Protein AF-A0AAN6SCT5-F1 (afdb_monomer)

Structure (mmCIF, N/CA/C/O backbone):
data_AF-A0AAN6SCT5-F1
#
_entry.id   AF-A0AAN6SCT5-F1
#
loop_
_atom_site.group_PDB
_atom_site.id
_atom_site.type_symbol
_atom_site.label_atom_id
_atom_site.label_alt_id
_atom_site.label_comp_id
_atom_site.label_asym_id
_atom_site.label_entity_id
_atom_site.label_seq_id
_atom_site.pdbx_PDB_ins_code
_atom_site.Cartn_x
_atom_site.Cartn_y
_atom_site.Cartn_z
_atom_site.occupancy
_atom_site.B_iso_or_equiv
_atom_site.auth_seq_id
_atom_site.auth_comp_id
_atom_site.auth_asym_id
_atom_site.auth_atom_id
_atom_site.pdbx_PDB_model_num
ATOM 1 N N . ASN A 1 1 ? 8.447 -24.565 -2.425 1.0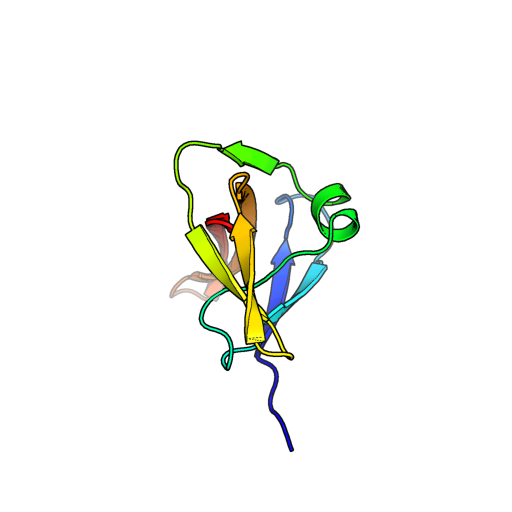0 42.66 1 ASN A N 1
ATOM 2 C CA . ASN A 1 1 ? 7.636 -23.978 -1.339 1.00 42.66 1 ASN A CA 1
ATOM 3 C C . ASN A 1 1 ? 8.090 -22.555 -1.106 1.00 42.66 1 ASN A C 1
ATOM 5 O O . ASN A 1 1 ? 9.222 -22.372 -0.685 1.00 42.66 1 ASN A O 1
ATOM 9 N N . PHE A 1 2 ? 7.264 -21.564 -1.441 1.00 48.22 2 PHE A N 1
ATOM 10 C CA . PHE A 1 2 ? 7.566 -20.156 -1.178 1.00 48.22 2 PHE A CA 1
ATOM 11 C C . PHE A 1 2 ? 6.531 -19.609 -0.201 1.00 48.22 2 PHE A C 1
ATOM 13 O O . PHE A 1 2 ? 5.332 -19.710 -0.448 1.00 48.22 2 PHE A O 1
ATOM 20 N N . THR A 1 3 ? 7.005 -19.057 0.909 1.00 56.31 3 THR A N 1
ATOM 21 C CA . THR A 1 3 ? 6.171 -18.405 1.916 1.00 56.31 3 THR A CA 1
ATOM 22 C C . THR A 1 3 ? 6.044 -16.937 1.522 1.00 56.31 3 THR A C 1
ATOM 24 O O . THR A 1 3 ? 6.992 -16.172 1.680 1.00 56.31 3 THR A O 1
ATOM 27 N N . TYR A 1 4 ? 4.912 -16.541 0.942 1.00 64.81 4 TYR A N 1
ATOM 28 C CA . TYR A 1 4 ? 4.613 -15.122 0.739 1.00 64.81 4 TYR A CA 1
ATOM 29 C C . TYR A 1 4 ? 4.283 -14.477 2.085 1.00 64.81 4 TYR A C 1
ATOM 31 O O . TYR A 1 4 ? 3.605 -15.087 2.914 1.00 64.81 4 TYR A O 1
ATOM 39 N N . PHE A 1 5 ? 4.738 -13.242 2.304 1.00 69.94 5 PHE A N 1
ATOM 40 C CA . PHE A 1 5 ? 4.326 -12.48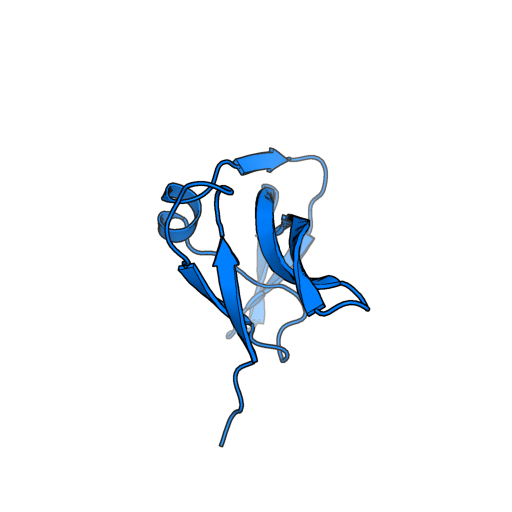4 3.479 1.00 69.94 5 PHE A CA 1
ATOM 41 C C . PHE A 1 5 ? 2.968 -11.835 3.194 1.00 69.94 5 PHE A C 1
ATOM 43 O O . PHE A 1 5 ? 2.863 -10.948 2.345 1.00 69.94 5 PHE A O 1
ATOM 50 N N . ARG A 1 6 ? 1.923 -12.334 3.858 1.00 75.38 6 ARG A N 1
ATOM 51 C CA . ARG A 1 6 ? 0.528 -11.906 3.694 1.00 75.38 6 ARG A CA 1
ATOM 52 C C . ARG A 1 6 ? 0.157 -10.922 4.799 1.00 75.38 6 ARG A C 1
ATOM 54 O O . ARG A 1 6 ? 0.381 -11.210 5.973 1.00 75.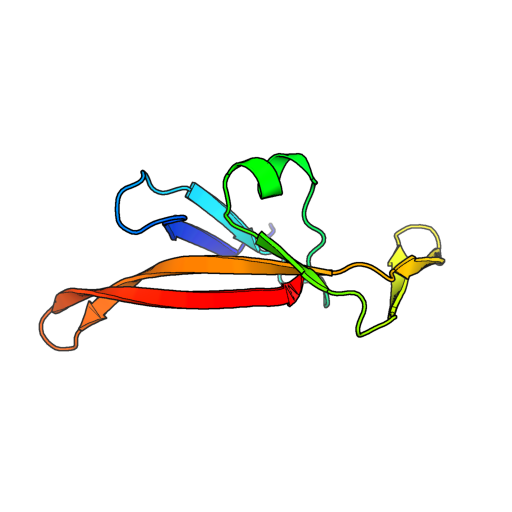38 6 ARG A O 1
ATOM 61 N N . ILE A 1 7 ? -0.432 -9.788 4.426 1.00 78.56 7 ILE A N 1
ATOM 62 C CA . ILE A 1 7 ? -0.855 -8.746 5.366 1.00 78.56 7 ILE A CA 1
ATOM 63 C C . ILE A 1 7 ? -2.266 -8.279 5.013 1.00 78.56 7 ILE A C 1
ATOM 65 O O . ILE A 1 7 ? -2.541 -7.975 3.855 1.00 78.56 7 ILE A O 1
ATOM 69 N N . ASN A 1 8 ? -3.130 -8.164 6.022 1.00 81.88 8 ASN A N 1
ATOM 70 C CA . ASN A 1 8 ? -4.405 -7.461 5.900 1.00 81.88 8 ASN A CA 1
ATOM 71 C C . ASN A 1 8 ? -4.218 -6.001 6.306 1.00 81.88 8 ASN A C 1
ATOM 73 O O . ASN A 1 8 ? -3.734 -5.706 7.403 1.00 81.88 8 ASN A O 1
ATOM 77 N N . ILE A 1 9 ? -4.582 -5.095 5.407 1.00 84.00 9 ILE A N 1
ATOM 78 C CA . ILE A 1 9 ? -4.455 -3.653 5.588 1.00 84.00 9 ILE A CA 1
ATOM 79 C C . ILE A 1 9 ? -5.815 -2.985 5.441 1.00 84.00 9 ILE A C 1
ATOM 81 O O . ILE A 1 9 ? -6.663 -3.430 4.678 1.00 84.00 9 ILE A O 1
ATOM 85 N N . LYS A 1 10 ? -6.000 -1.859 6.118 1.00 84.12 10 LYS A N 1
ATOM 86 C CA . LYS A 1 10 ? -7.122 -0.957 5.872 1.00 84.12 10 LYS A CA 1
ATOM 87 C C . LYS A 1 10 ? -6.664 0.195 4.999 1.00 84.12 10 LYS A C 1
ATOM 89 O O . LYS A 1 10 ? -5.685 0.864 5.323 1.00 84.12 10 LYS A O 1
ATOM 94 N N . VAL A 1 11 ? -7.376 0.458 3.908 1.00 79.69 11 VAL A N 1
ATOM 95 C CA . VAL A 1 11 ? -7.062 1.605 3.043 1.00 79.69 11 VAL A CA 1
ATOM 96 C C . VAL A 1 11 ? -7.477 2.916 3.710 1.00 79.69 11 VAL A C 1
ATOM 98 O O . VAL A 1 11 ? -6.715 3.877 3.764 1.00 79.69 11 VAL A O 1
ATOM 101 N N . THR A 1 12 ? -8.664 2.920 4.313 1.00 75.88 12 THR A N 1
ATOM 102 C CA . THR A 1 12 ? -9.107 3.968 5.230 1.00 75.88 12 THR A CA 1
ATOM 103 C C . THR A 1 12 ? -9.601 3.319 6.521 1.00 75.88 12 THR A C 1
ATOM 105 O O . THR A 1 12 ? -9.986 2.148 6.505 1.00 75.88 12 THR A O 1
ATOM 108 N N . PRO A 1 13 ? -9.666 4.050 7.647 1.00 74.94 13 PRO A N 1
ATOM 109 C CA . PRO A 1 13 ? -10.150 3.486 8.907 1.00 74.94 13 PRO A CA 1
ATOM 110 C C . PRO A 1 13 ? -11.600 2.972 8.865 1.00 74.94 13 PRO A C 1
ATOM 112 O O . PRO A 1 13 ? -12.012 2.272 9.783 1.00 74.94 13 PRO A O 1
ATOM 115 N N . LYS A 1 14 ? -12.375 3.347 7.836 1.00 74.88 14 LYS A N 1
ATOM 116 C CA . LYS A 1 14 ? -13.815 3.073 7.715 1.00 74.88 14 LYS A CA 1
ATOM 117 C C . LYS A 1 14 ? -14.164 2.004 6.677 1.00 74.88 14 LYS A C 1
ATOM 119 O O . LYS A 1 14 ? -15.316 1.594 6.633 1.00 74.88 14 LYS A O 1
ATOM 124 N N . LEU A 1 15 ? -13.214 1.602 5.834 1.00 76.19 15 LEU A N 1
ATOM 125 C CA . LEU A 1 15 ? -13.435 0.606 4.784 1.00 76.19 15 LEU A CA 1
ATOM 126 C C . LEU A 1 15 ? -13.008 -0.794 5.237 1.00 76.19 15 LEU A C 1
ATOM 128 O O . LEU A 1 15 ? -12.306 -0.959 6.246 1.00 76.19 15 LEU A O 1
ATOM 132 N N . ASP A 1 16 ? -13.450 -1.787 4.468 1.00 77.75 16 ASP A N 1
ATOM 133 C CA . ASP A 1 16 ? -13.083 -3.188 4.642 1.00 77.75 16 ASP A CA 1
ATOM 134 C C . ASP A 1 16 ? -11.580 -3.418 4.459 1.00 77.75 16 ASP A C 1
ATOM 136 O O . ASP A 1 16 ? -10.847 -2.602 3.885 1.00 77.75 16 ASP A O 1
ATOM 140 N N . ASP A 1 17 ? -11.121 -4.541 5.003 1.00 81.88 17 ASP A N 1
ATOM 141 C CA . ASP A 1 17 ? -9.727 -4.949 4.916 1.00 81.88 17 ASP A CA 1
ATOM 142 C C . ASP A 1 17 ? -9.404 -5.405 3.489 1.00 81.88 17 ASP A C 1
ATOM 144 O O . ASP A 1 17 ? -10.167 -6.129 2.848 1.00 81.88 17 ASP A O 1
ATOM 148 N N . VAL A 1 18 ? -8.238 -4.996 3.002 1.00 80.00 18 VAL A N 1
ATOM 149 C CA . VAL A 1 18 ? -7.660 -5.432 1.736 1.00 80.00 18 VAL A CA 1
ATOM 150 C C . VAL A 1 18 ? -6.449 -6.292 2.042 1.00 80.00 18 VAL A C 1
ATOM 152 O O . VAL A 1 18 ? -5.611 -5.955 2.880 1.00 80.00 18 VAL A O 1
ATOM 155 N N . GLU A 1 19 ? -6.338 -7.401 1.332 1.00 79.38 19 GLU A N 1
ATOM 156 C CA . GLU A 1 19 ? -5.211 -8.304 1.466 1.00 79.38 19 GLU A CA 1
ATOM 157 C C . GLU A 1 19 ? -4.095 -7.940 0.487 1.00 79.38 19 GLU A C 1
ATOM 159 O O . GLU A 1 19 ? -4.326 -7.752 -0.710 1.00 79.38 19 GLU A O 1
ATOM 164 N N . ILE A 1 20 ? -2.868 -7.870 1.000 1.00 76.94 20 ILE A N 1
ATOM 165 C CA . ILE A 1 20 ? -1.668 -7.650 0.197 1.00 76.94 20 ILE A CA 1
ATOM 166 C C . ILE A 1 20 ? -0.654 -8.768 0.420 1.00 76.94 20 ILE A C 1
ATOM 168 O O . ILE A 1 20 ? -0.505 -9.309 1.519 1.00 76.94 20 ILE A O 1
ATOM 172 N N . TYR A 1 21 ? 0.082 -9.074 -0.644 1.00 75.44 21 TYR A N 1
ATOM 173 C CA . TYR A 1 21 ? 1.163 -10.048 -0.646 1.00 75.44 21 TYR A CA 1
ATOM 174 C C . TYR A 1 21 ? 2.472 -9.322 -0.938 1.00 75.44 21 TYR A C 1
ATOM 176 O O . TYR A 1 21 ? 2.606 -8.667 -1.973 1.00 75.44 21 TYR A O 1
ATOM 184 N N . ILE A 1 22 ? 3.439 -9.437 -0.031 1.00 74.25 22 ILE A N 1
ATOM 185 C CA . ILE A 1 22 ? 4.773 -8.859 -0.198 1.00 74.25 22 ILE A CA 1
ATOM 186 C C . ILE A 1 22 ? 5.738 -9.978 -0.593 1.00 74.25 22 ILE A C 1
ATOM 188 O O . ILE A 1 22 ? 5.948 -10.930 0.165 1.00 74.25 22 ILE A O 1
ATOM 192 N N . ASP A 1 23 ? 6.335 -9.863 -1.783 1.00 73.88 23 ASP A N 1
ATOM 193 C CA . ASP A 1 23 ? 7.458 -10.716 -2.178 1.00 73.88 23 ASP A CA 1
ATOM 194 C C . ASP A 1 23 ? 8.747 -10.150 -1.572 1.00 73.88 23 ASP A C 1
ATOM 196 O O . ASP A 1 23 ? 9.244 -9.103 -1.981 1.00 73.88 23 ASP A O 1
ATOM 200 N N . LEU A 1 24 ? 9.296 -10.846 -0.579 1.00 73.62 24 LEU A N 1
ATOM 201 C CA . LEU A 1 24 ? 10.519 -10.430 0.112 1.00 73.62 24 LEU A CA 1
ATOM 202 C C . LEU A 1 24 ? 11.796 -10.672 -0.711 1.00 73.62 24 LEU A C 1
ATOM 204 O O . LEU A 1 24 ? 12.879 -10.270 -0.292 1.00 73.62 24 LEU A O 1
ATOM 208 N N . ARG A 1 25 ? 11.707 -11.328 -1.877 1.00 71.75 25 ARG A N 1
ATOM 209 C CA . ARG A 1 25 ? 12.868 -11.595 -2.746 1.00 71.75 25 ARG A CA 1
ATOM 210 C C . ARG A 1 25 ? 13.196 -10.426 -3.669 1.00 71.75 25 ARG A C 1
ATOM 212 O O . ARG A 1 25 ? 14.228 -10.456 -4.338 1.00 71.75 25 ARG A O 1
ATOM 219 N N . VAL A 1 26 ? 12.331 -9.414 -3.732 1.00 69.62 26 VAL A N 1
ATOM 220 C CA . VAL A 1 26 ? 12.553 -8.223 -4.552 1.00 69.62 26 VAL A CA 1
ATOM 221 C C . VAL A 1 26 ? 12.951 -7.038 -3.682 1.00 69.62 26 VAL A C 1
ATOM 223 O O . VAL A 1 26 ? 12.350 -6.758 -2.654 1.00 69.62 26 VAL A O 1
ATOM 226 N N . VAL A 1 27 ? 13.966 -6.295 -4.128 1.00 69.25 27 VAL A N 1
ATOM 227 C CA . VAL A 1 27 ? 14.409 -5.059 -3.455 1.00 69.25 27 VAL A CA 1
ATOM 228 C C . VAL A 1 27 ? 13.355 -3.950 -3.576 1.00 69.25 27 VAL A C 1
ATOM 230 O O . VAL A 1 27 ? 13.350 -3.007 -2.791 1.00 69.25 27 VAL A O 1
ATOM 233 N N . LYS A 1 28 ? 12.487 -4.025 -4.594 1.00 68.00 28 LYS A N 1
ATOM 234 C CA . LYS A 1 28 ? 11.446 -3.034 -4.877 1.00 68.00 28 LYS A CA 1
ATOM 235 C C . LYS A 1 28 ? 10.166 -3.737 -5.313 1.00 68.00 28 LYS A C 1
ATOM 237 O O . LYS A 1 28 ? 10.209 -4.570 -6.219 1.00 68.00 28 LYS A O 1
ATOM 242 N N . THR A 1 29 ? 9.049 -3.367 -4.701 1.00 71.31 29 THR A N 1
ATOM 243 C CA . THR A 1 29 ? 7.714 -3.828 -5.092 1.00 71.31 29 THR A CA 1
ATOM 244 C C . THR A 1 29 ? 7.218 -2.994 -6.267 1.00 71.31 29 THR A C 1
ATOM 246 O O . THR A 1 29 ? 7.340 -1.774 -6.249 1.00 71.31 29 THR A O 1
ATOM 249 N N . ILE A 1 30 ? 6.664 -3.642 -7.292 1.00 68.44 30 ILE A N 1
ATOM 250 C CA . ILE A 1 30 ? 5.976 -2.962 -8.393 1.00 68.44 30 ILE A CA 1
ATOM 251 C C . ILE A 1 30 ? 4.483 -3.167 -8.191 1.00 68.44 30 ILE A C 1
ATOM 253 O O . ILE A 1 30 ? 4.010 -4.301 -8.135 1.00 68.44 30 ILE A O 1
ATOM 257 N N . ILE A 1 31 ? 3.748 -2.066 -8.103 1.00 70.44 31 ILE A N 1
ATOM 258 C CA . ILE A 1 31 ? 2.304 -2.080 -7.906 1.00 70.44 31 ILE A CA 1
ATOM 259 C C . ILE A 1 31 ? 1.600 -1.842 -9.244 1.00 70.44 31 ILE A C 1
ATOM 261 O O . ILE A 1 31 ? 1.908 -0.902 -9.979 1.00 70.44 31 ILE A O 1
ATOM 265 N N . GLY A 1 32 ? 0.638 -2.704 -9.574 1.00 67.44 32 GLY A N 1
ATOM 266 C CA . GLY A 1 32 ? -0.206 -2.521 -10.752 1.00 67.44 32 GLY A CA 1
ATOM 267 C C . GLY A 1 32 ? -1.126 -1.309 -10.598 1.00 67.44 32 GLY A C 1
ATOM 268 O O . GLY A 1 32 ? -1.674 -1.074 -9.528 1.00 67.44 32 GLY A O 1
ATOM 269 N N . ARG A 1 33 ? -1.369 -0.558 -11.677 1.00 69.50 33 ARG A N 1
ATOM 270 C CA . ARG A 1 33 ? -2.262 0.619 -11.639 1.00 69.50 33 ARG A CA 1
ATOM 271 C C . ARG A 1 33 ? -3.668 0.341 -11.082 1.00 69.50 33 ARG A C 1
ATOM 273 O O . ARG A 1 33 ? -4.134 1.180 -10.324 1.00 69.50 33 ARG A O 1
ATOM 280 N N . PRO A 1 34 ? -4.329 -0.801 -11.369 1.00 75.25 34 PRO A N 1
ATOM 281 C CA . PRO A 1 34 ? -5.634 -1.101 -10.774 1.00 75.25 34 PRO A CA 1
ATOM 282 C C . PRO A 1 34 ? -5.605 -1.162 -9.246 1.00 75.25 34 PRO A C 1
ATOM 284 O O . PRO A 1 34 ? -6.575 -0.781 -8.602 1.00 75.25 34 PRO A O 1
ATOM 287 N N . PHE A 1 35 ? -4.479 -1.582 -8.662 1.00 74.19 35 PHE A N 1
ATOM 288 C CA . PHE A 1 35 ? -4.302 -1.600 -7.215 1.00 74.19 35 PHE A CA 1
ATOM 289 C C . PHE A 1 35 ? -4.274 -0.188 -6.629 1.00 74.19 35 PHE A C 1
ATOM 291 O O . PHE A 1 35 ? -4.626 -0.016 -5.479 1.00 74.19 35 PHE A O 1
ATOM 298 N N . LEU A 1 36 ? -3.912 0.840 -7.397 1.00 72.50 36 LEU A N 1
ATOM 299 C CA . LEU A 1 36 ? -3.940 2.221 -6.912 1.00 72.50 36 LEU A CA 1
ATOM 300 C C . LEU A 1 36 ? -5.359 2.780 -6.810 1.00 72.50 36 LEU A C 1
ATOM 302 O O . LEU A 1 36 ? -5.585 3.687 -6.022 1.00 72.50 36 LEU A O 1
ATOM 306 N N . ASN A 1 37 ? -6.320 2.228 -7.555 1.00 79.00 37 ASN A N 1
ATOM 307 C CA . ASN A 1 37 ? -7.692 2.743 -7.586 1.00 79.00 37 ASN A CA 1
ATOM 308 C C . ASN A 1 37 ? -8.422 2.599 -6.245 1.00 79.00 37 ASN A C 1
ATOM 310 O O . ASN A 1 37 ? -9.434 3.261 -6.037 1.00 79.00 37 ASN A O 1
ATOM 314 N N . ILE A 1 38 ? -7.934 1.730 -5.357 1.00 78.00 38 ILE A N 1
ATOM 315 C CA . ILE A 1 38 ? -8.529 1.531 -4.034 1.00 78.00 38 ILE A CA 1
ATOM 316 C C . ILE A 1 38 ? -7.864 2.390 -2.953 1.00 78.00 38 ILE A C 1
ATOM 318 O O . ILE A 1 38 ? -8.416 2.453 -1.863 1.00 78.00 38 ILE A O 1
ATOM 322 N N . PHE A 1 39 ? -6.734 3.060 -3.234 1.00 76.00 39 PHE A N 1
ATOM 323 C CA . PHE A 1 39 ? -6.025 3.933 -2.287 1.00 76.00 39 PHE A CA 1
ATOM 324 C C . PHE A 1 39 ? -6.120 5.401 -2.684 1.00 76.00 39 PHE A C 1
ATOM 326 O O . PHE A 1 39 ? -6.062 5.753 -3.858 1.00 76.00 39 PHE A O 1
ATOM 333 N N . GLU A 1 40 ? -6.142 6.281 -1.687 1.00 78.94 40 GLU A N 1
ATOM 334 C CA . GLU A 1 40 ? -5.703 7.654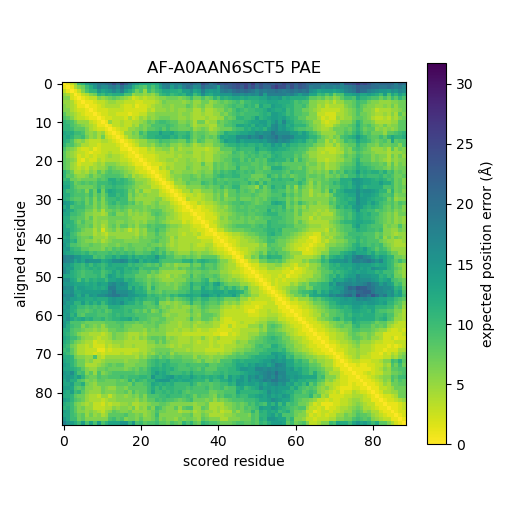 -1.912 1.00 78.94 40 GLU A CA 1
ATOM 335 C C . GLU A 1 40 ? -4.182 7.657 -2.086 1.00 78.94 40 GLU A C 1
ATOM 33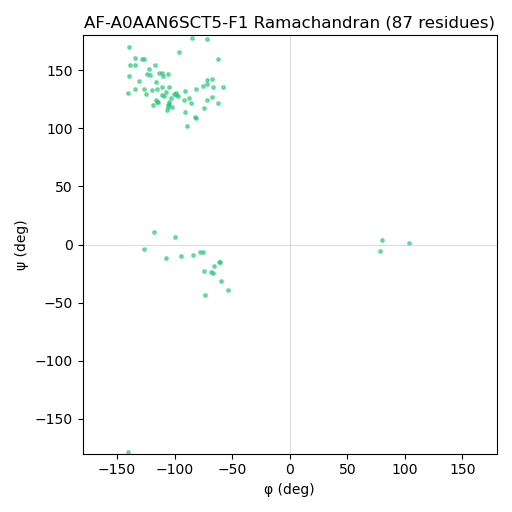7 O O . GLU A 1 40 ? -3.432 7.174 -1.227 1.00 78.94 40 GLU A O 1
ATOM 342 N N . TYR A 1 41 ? -3.722 8.195 -3.212 1.00 83.19 41 TYR A N 1
ATOM 343 C CA . TYR A 1 41 ? -2.307 8.241 -3.540 1.00 83.19 41 TYR A CA 1
ATOM 344 C C . TYR A 1 41 ? -1.913 9.573 -4.168 1.00 83.19 41 TYR A C 1
ATOM 346 O O . TYR A 1 41 ? -2.711 10.257 -4.808 1.00 83.19 41 TYR A O 1
ATOM 354 N N . THR A 1 42 ? -0.642 9.926 -4.018 1.00 82.38 42 THR A N 1
ATOM 355 C CA . THR A 1 42 ? -0.010 11.025 -4.744 1.00 82.38 42 THR A CA 1
ATOM 356 C C . THR A 1 42 ? 1.115 10.491 -5.617 1.00 82.38 42 THR A C 1
ATOM 358 O O . THR A 1 42 ? 1.683 9.429 -5.355 1.00 82.38 42 THR A O 1
ATOM 361 N N . ILE A 1 43 ? 1.421 11.216 -6.691 1.00 83.06 43 ILE A N 1
ATOM 362 C CA . ILE A 1 43 ? 2.550 10.899 -7.564 1.00 83.06 43 ILE A CA 1
ATOM 363 C C . ILE A 1 43 ? 3.677 11.875 -7.245 1.00 83.06 43 ILE A C 1
ATOM 365 O O . ILE A 1 43 ? 3.472 13.085 -7.309 1.00 83.06 43 ILE A O 1
ATOM 369 N N . SER A 1 44 ? 4.861 11.349 -6.940 1.00 80.00 44 SER A N 1
ATOM 370 C CA . SER A 1 44 ? 6.100 12.126 -6.867 1.00 80.00 44 SER A CA 1
ATOM 371 C C . SER A 1 44 ? 6.980 11.826 -8.079 1.00 80.00 44 SER A C 1
ATOM 373 O O . SER A 1 44 ? 6.996 10.711 -8.613 1.00 80.00 44 SER A O 1
ATOM 375 N N . THR A 1 45 ? 7.707 12.848 -8.522 1.00 80.94 45 THR A N 1
ATOM 376 C CA . THR A 1 45 ? 8.703 12.779 -9.600 1.00 80.94 45 THR A CA 1
ATOM 377 C C . THR A 1 45 ? 10.107 13.125 -9.109 1.00 80.94 45 THR A C 1
ATOM 379 O O . THR A 1 45 ? 11.015 13.310 -9.915 1.00 80.94 45 THR A O 1
ATOM 382 N N . ASP A 1 46 ? 10.294 13.209 -7.791 1.00 79.88 46 ASP A N 1
ATOM 383 C CA . ASP A 1 46 ? 11.482 13.820 -7.181 1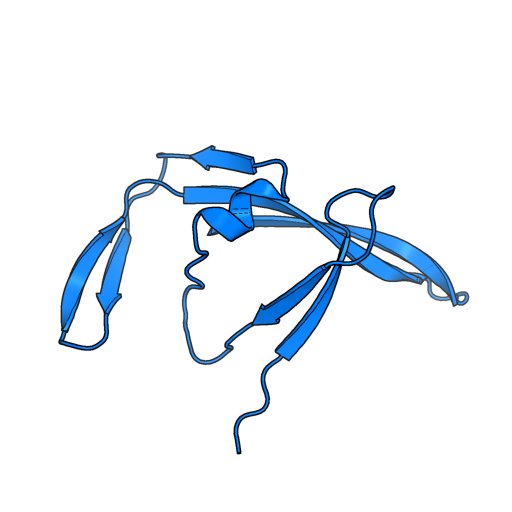.00 79.88 46 ASP A CA 1
ATOM 384 C C . ASP A 1 46 ? 12.708 12.893 -7.213 1.00 79.88 46 ASP A C 1
ATOM 386 O O . ASP A 1 46 ? 13.816 13.283 -6.855 1.00 79.88 46 ASP A O 1
ATOM 390 N N . PHE A 1 47 ? 12.527 11.646 -7.649 1.00 73.94 47 PHE A N 1
ATOM 391 C CA . PHE A 1 47 ? 13.574 10.638 -7.716 1.00 73.94 47 PHE A CA 1
ATOM 392 C C . PHE A 1 47 ? 13.455 9.821 -9.004 1.00 73.94 47 PHE A C 1
ATOM 394 O O . PHE A 1 47 ? 12.376 9.553 -9.526 1.00 73.94 47 PHE A O 1
ATOM 401 N N . THR A 1 48 ? 14.598 9.423 -9.557 1.00 80.69 48 THR A N 1
ATOM 402 C CA . THR A 1 48 ? 14.686 8.595 -10.765 1.00 80.69 48 THR A CA 1
ATOM 403 C C . THR A 1 48 ? 15.521 7.367 -10.453 1.00 80.69 48 THR A C 1
ATOM 405 O O . THR A 1 48 ? 16.644 7.493 -9.970 1.00 80.69 48 THR A O 1
ATOM 408 N N . ILE A 1 49 ? 15.015 6.178 -10.782 1.00 80.25 49 ILE A N 1
ATOM 409 C CA . ILE A 1 49 ? 15.772 4.926 -10.646 1.00 80.25 49 ILE A CA 1
ATOM 410 C C . ILE A 1 49 ? 15.800 4.145 -11.951 1.00 80.25 49 ILE A C 1
ATOM 412 O O . ILE A 1 49 ? 14.951 4.305 -12.828 1.00 80.25 49 ILE A O 1
ATOM 416 N N . ARG A 1 50 ? 16.772 3.243 -12.054 1.00 83.06 50 ARG A N 1
ATOM 417 C CA . ARG A 1 50 ? 16.800 2.200 -13.076 1.00 83.06 50 ARG A CA 1
ATOM 418 C C . ARG A 1 50 ? 16.539 0.858 -12.403 1.00 83.06 50 ARG A C 1
ATOM 420 O O . ARG A 1 50 ? 17.206 0.527 -11.424 1.00 83.06 50 ARG A O 1
ATOM 427 N N . ILE A 1 51 ? 15.576 0.100 -12.915 1.00 80.69 51 ILE A N 1
ATOM 428 C CA . ILE A 1 51 ? 15.313 -1.281 -12.495 1.00 80.69 51 ILE A CA 1
ATOM 429 C C . ILE A 1 51 ? 15.702 -2.240 -13.614 1.00 80.69 51 ILE A C 1
ATOM 431 O O . ILE A 1 51 ? 15.549 -1.918 -14.791 1.00 80.69 51 ILE A O 1
ATOM 435 N N . LYS A 1 52 ? 16.215 -3.415 -13.250 1.00 80.62 52 LYS A N 1
ATOM 436 C CA . LYS A 1 52 ? 16.531 -4.490 -14.192 1.00 80.62 52 LYS A CA 1
ATOM 437 C C . LYS A 1 52 ? 15.486 -5.586 -14.027 1.00 80.62 52 LYS A C 1
ATOM 439 O O . LYS A 1 52 ? 15.370 -6.156 -12.946 1.00 80.62 52 LYS A O 1
ATOM 444 N N . GLY A 1 53 ? 14.704 -5.827 -15.074 1.00 73.25 53 GLY A N 1
ATOM 445 C CA . GLY A 1 53 ? 13.680 -6.871 -15.075 1.00 73.25 53 GLY A CA 1
ATOM 446 C C . GLY A 1 53 ? 14.233 -8.249 -15.441 1.00 73.25 53 GLY A C 1
ATOM 447 O O . GLY A 1 53 ? 15.407 -8.404 -15.801 1.00 73.25 53 GLY A O 1
ATOM 448 N N . VAL A 1 54 ? 13.348 -9.247 -15.412 1.00 61.62 54 VAL A N 1
ATOM 449 C CA . VAL A 1 54 ? 13.605 -10.574 -15.986 1.00 61.62 54 VAL A CA 1
ATOM 450 C C . VAL A 1 54 ? 13.828 -10.399 -17.495 1.00 61.62 54 VAL A C 1
ATOM 452 O O . VAL A 1 54 ? 12.998 -9.807 -18.180 1.00 61.62 54 VAL A O 1
ATOM 455 N N . GLY A 1 55 ? 14.992 -10.817 -17.999 1.00 76.50 55 GLY A N 1
ATOM 456 C CA . GLY A 1 55 ? 15.441 -10.546 -19.377 1.00 76.50 55 GLY A CA 1
ATOM 457 C C . GLY A 1 55 ? 16.502 -9.443 -19.507 1.00 76.50 55 GLY A C 1
ATOM 458 O O . GLY A 1 55 ? 16.936 -9.121 -20.608 1.00 76.50 55 GLY A O 1
ATOM 459 N N . GLY A 1 56 ? 16.947 -8.853 -18.394 1.00 81.00 56 GLY A N 1
ATOM 460 C CA . GLY A 1 56 ? 18.169 -8.050 -18.331 1.00 81.00 56 GLY A CA 1
ATOM 461 C C . GLY A 1 56 ? 18.079 -6.618 -18.866 1.00 81.00 56 GLY A C 1
ATOM 462 O O . GLY A 1 56 ? 19.025 -5.851 -18.678 1.00 81.00 56 GLY A O 1
ATOM 463 N N . LYS A 1 57 ? 16.947 -6.227 -19.458 1.00 85.31 57 LYS A N 1
ATOM 464 C CA . LYS A 1 57 ? 16.689 -4.846 -19.879 1.00 85.31 57 LYS A CA 1
ATOM 465 C C . LYS A 1 57 ? 16.568 -3.919 -18.667 1.00 85.31 57 LYS A C 1
ATOM 467 O O . LYS A 1 57 ? 15.899 -4.243 -17.682 1.00 85.31 57 LYS A O 1
ATOM 472 N N . LEU A 1 58 ? 17.213 -2.757 -18.766 1.00 84.81 58 LEU A N 1
ATOM 473 C CA . LEU A 1 58 ? 17.100 -1.671 -17.796 1.00 84.81 58 LEU A CA 1
ATOM 474 C C . LEU A 1 58 ? 15.921 -0.771 -18.168 1.00 84.81 58 LEU A C 1
ATOM 476 O O . LEU A 1 58 ? 15.858 -0.251 -19.278 1.00 84.81 58 LEU A O 1
ATOM 480 N N . ILE A 1 59 ? 15.014 -0.558 -17.221 1.00 84.25 59 ILE A N 1
ATOM 481 C CA . ILE A 1 59 ? 13.872 0.347 -17.353 1.00 84.25 59 ILE A CA 1
ATOM 482 C C . ILE A 1 59 ? 14.106 1.536 -16.425 1.00 84.25 59 ILE A C 1
ATOM 484 O O . ILE A 1 59 ? 14.399 1.361 -15.241 1.00 84.25 59 ILE A O 1
ATOM 488 N N . LYS A 1 60 ? 13.990 2.752 -16.965 1.00 84.25 60 LYS A N 1
ATOM 489 C CA . LYS A 1 60 ? 14.048 3.996 -16.189 1.00 84.25 60 LYS A CA 1
ATOM 490 C C . LYS A 1 60 ? 12.654 4.309 -15.644 1.00 84.25 60 LYS A C 1
ATOM 492 O O . LYS A 1 60 ? 11.721 4.471 -16.425 1.00 84.25 60 LYS A O 1
ATOM 497 N N . LEU A 1 61 ? 12.532 4.422 -14.326 1.00 82.31 61 LEU A N 1
ATOM 498 C CA . LEU A 1 61 ? 11.311 4.840 -13.641 1.00 82.31 61 LEU A CA 1
ATOM 499 C C . LEU A 1 61 ? 11.490 6.259 -13.098 1.00 82.31 61 LEU A C 1
ATOM 501 O O . LEU A 1 61 ? 12.503 6.565 -12.467 1.00 82.31 61 LEU A O 1
ATOM 505 N N . THR A 1 62 ? 10.511 7.118 -13.375 1.00 82.06 62 THR A N 1
ATOM 506 C CA . THR A 1 62 ? 10.526 8.555 -13.040 1.00 82.06 62 THR A CA 1
ATOM 507 C C . THR A 1 62 ? 9.292 9.007 -12.264 1.00 82.06 62 THR A C 1
ATOM 509 O O . THR A 1 62 ? 9.193 10.174 -11.901 1.00 82.06 62 THR A O 1
ATOM 512 N N . LYS A 1 63 ? 8.329 8.108 -12.050 1.00 79.88 63 LYS A N 1
ATOM 513 C CA . LYS A 1 63 ? 7.091 8.376 -11.323 1.00 79.88 63 LYS A CA 1
ATOM 514 C C . LYS A 1 63 ? 6.945 7.344 -10.228 1.00 79.88 63 LYS A C 1
ATOM 516 O O . LYS A 1 63 ? 7.105 6.154 -10.498 1.00 79.88 63 LYS A O 1
ATOM 521 N N . TRP A 1 64 ? 6.599 7.829 -9.050 1.00 79.25 64 TRP A N 1
ATOM 522 C CA . TRP A 1 64 ? 6.512 7.040 -7.837 1.00 79.25 64 TRP A CA 1
ATOM 523 C C . TRP A 1 64 ? 5.206 7.314 -7.150 1.00 79.25 64 TRP A C 1
ATOM 525 O O . TRP A 1 64 ? 4.744 8.457 -7.120 1.00 79.25 64 TRP A O 1
ATOM 535 N N . VAL A 1 65 ? 4.620 6.260 -6.608 1.00 80.75 65 VAL A N 1
ATOM 536 C CA . VAL A 1 65 ? 3.312 6.350 -5.991 1.00 80.75 65 VAL A CA 1
ATOM 537 C C . VAL A 1 65 ? 3.485 6.319 -4.492 1.00 80.75 65 VAL A C 1
ATOM 539 O O . VAL A 1 65 ? 4.038 5.377 -3.927 1.00 80.75 65 VAL A O 1
ATOM 542 N N . ILE A 1 66 ? 3.007 7.377 -3.854 1.00 83.19 66 ILE A N 1
ATOM 543 C CA . ILE A 1 66 ? 3.005 7.507 -2.412 1.00 83.19 66 ILE A CA 1
ATOM 544 C C . ILE A 1 66 ? 1.577 7.297 -1.940 1.00 83.19 66 ILE A C 1
ATOM 546 O O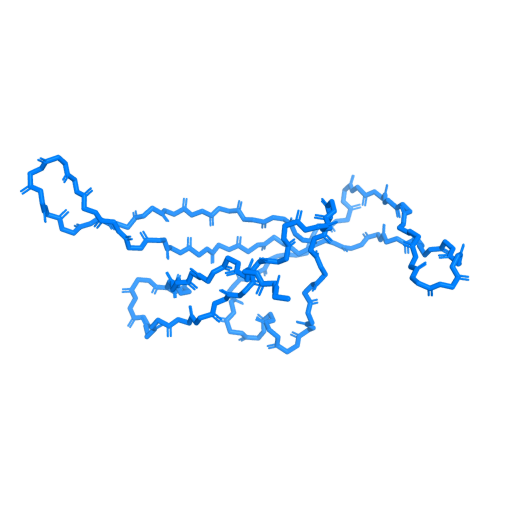 . ILE A 1 66 ? 0.690 8.069 -2.294 1.00 83.19 66 ILE A O 1
ATOM 550 N N . PHE A 1 67 ? 1.355 6.273 -1.131 1.00 83.56 67 PHE A N 1
ATOM 551 C CA . PHE A 1 67 ? 0.032 5.952 -0.610 1.00 83.56 67 PHE A CA 1
ATOM 552 C C . PHE A 1 67 ? 0.103 5.666 0.882 1.00 83.56 67 PHE A C 1
ATOM 554 O O . PHE A 1 67 ? 1.171 5.425 1.456 1.00 83.56 67 PHE A O 1
ATOM 561 N N . THR A 1 68 ? -1.056 5.756 1.519 1.00 82.06 68 THR A N 1
ATOM 562 C CA . THR A 1 68 ? -1.207 5.492 2.945 1.00 82.06 68 THR A CA 1
ATOM 563 C C . THR A 1 68 ? -2.114 4.291 3.143 1.00 82.06 68 THR A C 1
ATOM 565 O O . THR A 1 68 ? -3.133 4.164 2.472 1.00 82.06 68 THR A O 1
ATOM 568 N N . PHE A 1 69 ? -1.756 3.438 4.094 1.00 85.00 69 PHE A N 1
ATOM 569 C CA . PHE A 1 69 ? -2.628 2.386 4.596 1.00 85.00 69 PHE A CA 1
ATOM 570 C C . PHE A 1 69 ? -2.483 2.258 6.110 1.00 85.00 69 PHE A C 1
ATOM 572 O O . PHE A 1 69 ? -1.596 2.854 6.726 1.00 85.00 69 PHE A O 1
ATOM 579 N N . TYR A 1 70 ? -3.372 1.486 6.715 1.00 85.94 70 TYR A N 1
ATOM 580 C CA . TYR A 1 70 ? -3.428 1.267 8.147 1.00 85.94 70 TYR A CA 1
ATOM 581 C C . TYR A 1 70 ? -3.245 -0.216 8.456 1.00 85.94 70 TYR A C 1
ATOM 583 O O . TYR A 1 70 ? -3.899 -1.062 7.848 1.00 85.94 70 TYR A O 1
ATOM 591 N N . LEU A 1 71 ? -2.381 -0.531 9.420 1.00 85.38 71 LEU A N 1
ATOM 592 C CA . LEU A 1 71 ? -2.285 -1.877 9.984 1.00 85.38 71 LEU A CA 1
ATOM 593 C C . LEU A 1 71 ? -3.080 -1.968 11.273 1.00 85.38 71 LEU A C 1
ATOM 595 O O . LEU A 1 71 ? -2.873 -1.171 12.189 1.00 85.38 71 LEU A O 1
ATOM 599 N N . LEU A 1 72 ? -3.947 -2.973 11.339 1.00 83.44 72 LEU A N 1
ATOM 600 C CA . LEU A 1 72 ? -4.591 -3.388 12.575 1.00 83.44 72 LEU A CA 1
ATOM 601 C C . LEU A 1 72 ? -3.543 -3.989 13.509 1.00 83.44 72 LEU A C 1
ATOM 603 O O . LEU A 1 72 ? -2.816 -4.911 13.147 1.00 83.44 72 LEU A O 1
ATOM 607 N N . SER A 1 73 ? -3.491 -3.469 14.726 1.00 81.75 73 SER A N 1
ATOM 608 C CA . SER A 1 73 ? -2.675 -4.001 15.807 1.00 81.75 73 SER A CA 1
ATOM 609 C C . SER A 1 73 ? -3.438 -3.935 17.123 1.00 81.75 73 SER A C 1
ATOM 611 O O . SER A 1 73 ? -4.599 -3.527 17.177 1.00 81.75 73 SER A O 1
ATOM 613 N N . LYS A 1 74 ? -2.782 -4.367 18.194 1.00 85.38 74 LYS A N 1
ATOM 614 C CA . LYS A 1 74 ? -3.223 -4.179 19.568 1.00 85.38 74 LYS A CA 1
ATOM 615 C C . LYS A 1 74 ? -2.151 -3.419 20.347 1.00 85.38 74 LYS A C 1
ATOM 617 O O . LYS A 1 74 ? -0.962 -3.576 20.071 1.00 85.38 74 LYS A O 1
ATOM 622 N N . ASP A 1 75 ? -2.566 -2.581 21.291 1.00 85.81 75 ASP A N 1
ATOM 623 C CA . ASP A 1 75 ? -1.660 -2.015 22.291 1.00 85.81 75 ASP A CA 1
ATOM 624 C C . ASP A 1 75 ? -1.224 -3.084 23.315 1.00 85.81 75 ASP A C 1
ATOM 626 O O . ASP A 1 75 ? -1.689 -4.226 23.293 1.00 85.81 75 ASP A O 1
ATOM 630 N N . LEU A 1 76 ? -0.342 -2.711 24.248 1.00 85.81 76 LEU A N 1
ATOM 631 C CA . LEU A 1 76 ? 0.140 -3.613 25.306 1.00 85.81 76 LEU A CA 1
ATOM 632 C C . LEU A 1 76 ? -0.977 -4.127 26.238 1.00 85.81 76 LEU A C 1
ATOM 634 O O . LEU A 1 76 ? -0.765 -5.083 26.976 1.00 85.81 76 LEU A O 1
ATOM 638 N N . LYS A 1 77 ? -2.161 -3.502 26.216 1.00 88.06 77 LYS A N 1
ATOM 639 C CA . LYS A 1 77 ? -3.352 -3.893 26.983 1.00 88.06 77 LYS A CA 1
ATOM 640 C C . LYS A 1 77 ? -4.358 -4.675 26.128 1.00 88.06 77 LYS A C 1
ATOM 642 O O . LYS A 1 77 ? -5.460 -4.957 26.591 1.00 88.06 77 LYS A O 1
ATOM 647 N N . GLY A 1 78 ? -4.003 -5.015 24.888 1.00 81.62 78 GLY A N 1
ATOM 648 C CA . GLY A 1 78 ? -4.848 -5.762 23.963 1.00 81.62 78 GLY A CA 1
ATOM 649 C C . GLY A 1 78 ? -5.914 -4.930 23.242 1.00 81.62 78 GLY A C 1
ATOM 650 O O . GLY A 1 78 ? -6.707 -5.510 22.496 1.00 81.62 78 GLY A O 1
ATOM 651 N N . LYS A 1 79 ? -5.960 -3.601 23.421 1.00 85.06 79 LYS A N 1
ATOM 652 C CA . LYS A 1 79 ? -6.941 -2.742 22.740 1.00 85.06 79 LYS A CA 1
ATOM 653 C C . LYS A 1 79 ? -6.559 -2.546 21.271 1.00 85.06 79 LYS A C 1
ATOM 655 O O . LYS A 1 79 ? -5.389 -2.272 21.005 1.00 85.06 79 LYS A O 1
ATOM 660 N N . PRO A 1 80 ? -7.512 -2.633 20.325 1.00 80.94 80 PRO A N 1
ATOM 661 C CA . PRO A 1 80 ? -7.231 -2.404 18.913 1.00 80.94 80 PRO A CA 1
ATOM 662 C C . PRO A 1 80 ? -6.653 -1.011 18.647 1.00 80.94 80 PRO A C 1
ATOM 664 O O . PRO A 1 80 ? -7.164 -0.006 19.142 1.00 80.94 80 PRO A O 1
ATOM 667 N N . THR A 1 81 ? -5.614 -0.955 17.823 1.00 83.94 81 THR A N 1
ATOM 668 C CA . THR A 1 81 ? -4.978 0.272 17.343 1.00 83.94 81 THR A CA 1
ATOM 669 C C . THR A 1 81 ? -4.741 0.183 15.839 1.00 83.94 81 THR A C 1
ATOM 671 O O . THR A 1 81 ? -4.648 -0.906 15.271 1.00 83.94 81 THR A O 1
ATOM 674 N N . LEU A 1 82 ? -4.666 1.340 15.178 1.00 82.81 82 LEU A N 1
ATOM 675 C CA . LEU A 1 82 ? -4.317 1.436 13.762 1.00 82.81 82 LEU A CA 1
ATOM 676 C C . LEU A 1 82 ? -2.983 2.163 13.610 1.00 82.81 82 LEU A C 1
ATOM 678 O O . LEU A 1 82 ? -2.852 3.316 14.020 1.00 82.81 82 LEU A O 1
ATOM 682 N N . PHE A 1 83 ? -2.014 1.516 12.969 1.00 82.75 83 PHE A N 1
ATOM 683 C CA . PHE A 1 83 ? -0.762 2.159 12.578 1.00 82.75 83 PHE A CA 1
ATOM 684 C C . PHE A 1 83 ? -0.889 2.734 11.176 1.00 82.75 83 PHE A C 1
ATOM 686 O O . PHE A 1 83 ? -1.018 1.982 10.214 1.00 82.75 83 PHE A O 1
ATOM 693 N N . LYS A 1 84 ? -0.833 4.064 11.058 1.00 81.88 84 LYS A N 1
ATOM 694 C CA . LYS A 1 84 ? -0.793 4.752 9.764 1.00 81.88 84 LYS A CA 1
ATOM 695 C C . LYS A 1 84 ? 0.596 4.588 9.147 1.00 81.88 84 LYS A C 1
ATOM 697 O O . LYS A 1 84 ? 1.577 5.082 9.698 1.00 81.88 84 LYS A O 1
ATOM 702 N N . ILE A 1 85 ? 0.668 3.935 7.995 1.00 81.31 85 ILE A N 1
ATOM 703 C CA . ILE A 1 85 ? 1.905 3.695 7.253 1.00 81.31 85 ILE A CA 1
ATOM 704 C C . ILE A 1 85 ? 1.842 4.435 5.930 1.00 81.31 85 ILE A C 1
ATOM 706 O O . ILE A 1 85 ? 0.845 4.370 5.215 1.00 81.31 85 ILE A O 1
ATOM 710 N N . ARG A 1 86 ? 2.937 5.123 5.603 1.00 77.00 86 ARG A N 1
ATOM 711 C CA . ARG A 1 86 ? 3.157 5.754 4.304 1.00 77.00 86 ARG A CA 1
ATOM 712 C C . ARG A 1 86 ? 4.167 4.915 3.531 1.00 77.00 86 ARG A C 1
ATOM 714 O O . ARG A 1 86 ? 5.292 4.745 3.994 1.00 77.00 86 ARG A O 1
ATOM 721 N N . ALA A 1 87 ? 3.768 4.409 2.370 1.00 75.25 87 ALA A N 1
ATOM 722 C CA . ALA A 1 87 ? 4.628 3.625 1.492 1.00 75.25 87 ALA A CA 1
ATOM 723 C C . ALA A 1 87 ? 4.904 4.376 0.189 1.00 75.25 87 ALA A C 1
ATOM 725 O O . ALA A 1 87 ? 4.059 5.131 -0.292 1.00 75.25 87 ALA A O 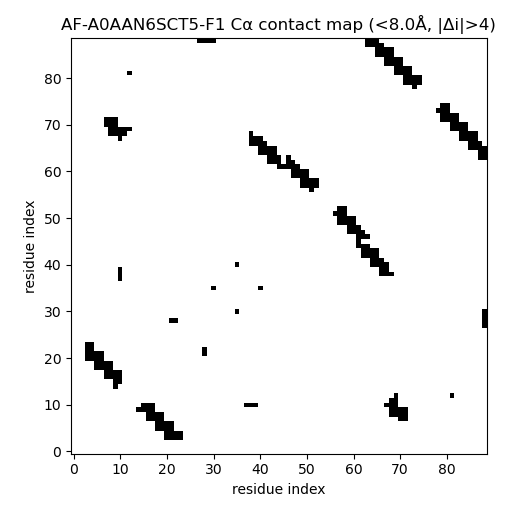1
ATOM 726 N N . ILE A 1 88 ? 6.101 4.164 -0.358 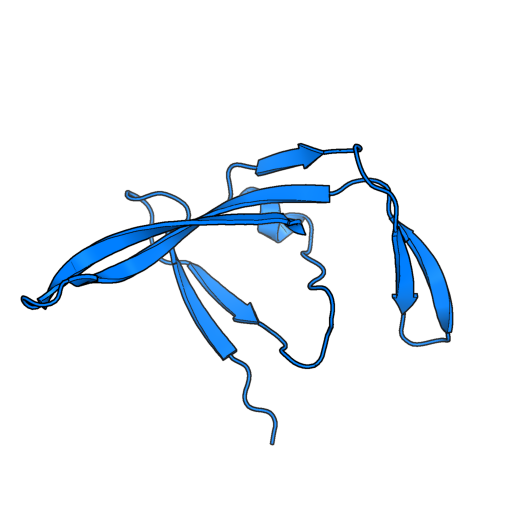1.00 75.44 88 ILE A N 1
ATOM 727 C CA . ILE A 1 88 ? 6.540 4.692 -1.650 1.00 75.44 88 ILE A CA 1
ATOM 728 C C . ILE A 1 88 ? 6.851 3.487 -2.534 1.00 75.44 88 ILE A C 1
ATOM 730 O O . ILE A 1 88 ? 7.698 2.668 -2.170 1.00 75.44 88 ILE A O 1
ATOM 734 N N . SER A 1 89 ? 6.148 3.377 -3.661 1.00 70.12 89 SER A N 1
ATOM 735 C CA . SER A 1 89 ? 6.352 2.339 -4.677 1.00 70.12 89 SER A CA 1
ATOM 736 C C . SER A 1 89 ? 6.839 2.917 -5.984 1.00 70.12 89 SER A C 1
ATOM 738 O O . SER A 1 89 ? 6.379 4.021 -6.362 1.00 70.12 89 SER A O 1
#

Foldseek 3Di:
DDDWDKAWWAQDPPDDTDIDTDDPVDPDDDDDPVVCVSHDKDKDQPDWDWDQDDVGDTDIDRIKIKTWIWHWDADPVRHTDIDIDIDID

Organism: NCBI:txid241081

Radius of gyration: 15.59 Å; Cα contacts (8 Å, |Δi|>4): 146; chains: 1; bounding box: 32×38×47 Å

Nearest PDB structures (foldseek):
  6yfo-assembly1_AA  TM=3.475E-01  e=1.061E+00  Leviviridae sp.
  7m30-assembly1_D  TM=2.889E-01  e=1.553E+00  Human betaherpesvirus 5
  7m22-assembly1_D  TM=2.897E-01  e=1.930E+00  Human betaherpesvirus 5
  7t4s-assembly1_D  TM=3.809E-01  e=4.865E+00  Human betaherpesvirus 5
  5vod-assembly1_D  TM=2.345E-01  e=2.825E+00  Human herpesvirus 5 strain Merlin

Solvent-accessible surface area (backbone atoms only — not comparable to full-atom values): 5679 Å² total; per-residue (Å²): 140,82,86,69,49,74,46,68,30,22,55,45,100,85,54,72,73,44,80,45,75,48,67,84,90,50,98,66,70,83,78,59,72,77,68,48,76,74,40,71,67,47,80,46,64,91,58,75,51,75,46,70,50,94,86,71,54,74,46,80,45,52,73,32,43,38,36,48,37,27,38,79,46,57,47,100,84,66,49,80,42,72,48,81,43,79,48,79,71

Secondary structure (DSSP, 8-state):
----EEEEEESSTTSPEEEEEE-TT-SS----HHHHTTS-EEEE-S--EEEE-TTS-EEEE--EEEEEEEEEEE-TTS-EEEEEEEEE-

pLDDT: mean 77.5, std 7.68, range [42.66, 88.06]

Mean predicted aligned error: 7.82 Å

Sequence (89 aa):
NFTYFRINIKVTPKLDDVEIYIDLRVVKTIIGRPFLNIFEYTISTDFTIRIKGVGGKLIKLTKWVIFTFYLLSKDLKGKPTLFKIRAIS